Protein AF-A0AAN8FPG6-F1 (afdb_monomer_lite)

Sequence (73 aa):
MKWWLQSFLLGIRDIIVGYRDDDGIVKKVGFVHTDELPKTGEWSGNVCMNLLSNVLTAVSDGFFITFVHFLSY

Secondary structure (DSSP, 8-state):
-HHHHHHHHTT--EEEEEEE-TTS-EEEEEEEETTTHHHHSSS-HHHHHHHHHHHHHHHHHHHHHHHHHHHT-

InterPro domains:
  IPR013961 RAI1-like [PF08652] (1-60)
  IPR039039 RAI1-like family [PTHR12395] (1-61)

pLDDT: mean 88.1, std 9.23, range [54.91, 96.81]

Radius of gyration: 19.28 Å; chains: 1; bounding box: 39×20×56 Å

Organism: Trichostrongylus colubriformis (NCBI:txid6319)

Structure (mmCIF, N/CA/C/O backbone):
data_AF-A0AAN8FPG6-F1
#
_entry.id   AF-A0AAN8FPG6-F1
#
loop_
_atom_site.group_PDB
_atom_site.id
_atom_site.type_symbol
_atom_site.label_atom_id
_atom_site.label_alt_id
_atom_site.label_comp_id
_atom_site.label_asym_id
_atom_site.label_entity_id
_atom_site.label_seq_id
_atom_site.pdbx_PDB_ins_code
_atom_site.Cartn_x
_atom_site.Cartn_y
_atom_site.Cartn_z
_atom_site.occupancy
_atom_site.B_iso_or_equiv
_atom_site.auth_seq_id
_atom_site.auth_comp_id
_atom_site.auth_asym_id
_atom_site.auth_atom_id
_atom_site.pdbx_PDB_model_num
ATOM 1 N N . MET A 1 1 ? -1.359 -7.289 -0.801 1.00 83.31 1 MET A N 1
ATOM 2 C CA . MET A 1 1 ? -0.587 -6.769 -1.954 1.00 83.31 1 MET A CA 1
ATOM 3 C C . MET A 1 1 ? -1.433 -5.998 -2.975 1.00 83.31 1 MET A C 1
ATOM 5 O O . MET A 1 1 ? -1.056 -4.880 -3.277 1.00 83.31 1 MET A O 1
ATOM 9 N N . LYS A 1 2 ? -2.548 -6.525 -3.522 1.00 88.62 2 LYS A N 1
ATOM 10 C CA . LYS A 1 2 ? -3.276 -5.874 -4.645 1.00 88.62 2 LYS A CA 1
ATOM 11 C C . LYS A 1 2 ? -3.626 -4.395 -4.409 1.00 88.62 2 LYS A C 1
ATOM 13 O O . LYS A 1 2 ? -3.296 -3.556 -5.236 1.00 88.62 2 LYS A O 1
ATOM 18 N N . TRP A 1 3 ? -4.229 -4.082 -3.259 1.00 90.50 3 TRP A N 1
ATOM 19 C CA . TRP A 1 3 ? -4.585 -2.705 -2.894 1.00 90.50 3 TRP A CA 1
ATOM 20 C C . TRP A 1 3 ? -3.366 -1.798 -2.755 1.00 90.50 3 TRP A C 1
ATOM 22 O O . TRP A 1 3 ? -3.411 -0.650 -3.171 1.00 90.50 3 TRP A O 1
ATOM 32 N N . TRP A 1 4 ? -2.259 -2.332 -2.231 1.00 92.81 4 TRP A N 1
ATOM 33 C CA . TRP A 1 4 ? -1.011 -1.586 -2.151 1.00 92.81 4 TRP A CA 1
ATOM 34 C C . TRP A 1 4 ? -0.514 -1.188 -3.534 1.00 92.81 4 TRP A C 1
ATOM 36 O O . TRP A 1 4 ? -0.255 -0.016 -3.753 1.00 92.81 4 TRP A O 1
ATOM 46 N N . LEU A 1 5 ? -0.412 -2.142 -4.464 1.00 91.44 5 LEU A N 1
ATOM 47 C CA . LEU A 1 5 ? 0.131 -1.867 -5.793 1.00 91.44 5 LEU A CA 1
ATOM 48 C C . LEU A 1 5 ? -0.717 -0.821 -6.529 1.00 91.44 5 LEU A C 1
ATOM 50 O O . LEU A 1 5 ? -0.174 0.127 -7.083 1.00 91.44 5 LEU A O 1
ATOM 54 N N . GLN A 1 6 ? -2.044 -0.961 -6.481 1.00 91.88 6 GLN A N 1
ATOM 55 C CA . GLN A 1 6 ? -2.964 0.004 -7.084 1.00 91.88 6 GLN A CA 1
ATOM 56 C C . GLN A 1 6 ? -2.796 1.408 -6.485 1.00 91.88 6 GLN A C 1
ATOM 58 O O . GLN A 1 6 ? -2.665 2.379 -7.228 1.00 91.88 6 GLN A O 1
ATOM 63 N N . SER A 1 7 ? -2.796 1.519 -5.156 1.00 93.44 7 SER A N 1
ATOM 64 C CA . SER A 1 7 ? -2.692 2.810 -4.471 1.00 93.44 7 SER A CA 1
ATOM 65 C C . SER A 1 7 ? -1.315 3.442 -4.642 1.00 93.44 7 SER A C 1
ATOM 67 O O . SER A 1 7 ? -1.219 4.635 -4.914 1.00 93.44 7 SER A O 1
ATOM 69 N N . PHE A 1 8 ? -0.253 2.642 -4.555 1.00 91.69 8 PHE A N 1
ATOM 70 C CA . PHE A 1 8 ? 1.129 3.093 -4.683 1.00 91.69 8 PHE A CA 1
ATOM 71 C C . PHE A 1 8 ? 1.405 3.687 -6.067 1.00 91.69 8 PHE A C 1
ATOM 73 O O . PHE A 1 8 ? 1.961 4.778 -6.159 1.00 91.69 8 PHE A O 1
ATOM 80 N N . LEU A 1 9 ? 0.957 3.020 -7.137 1.00 90.38 9 LEU A N 1
ATOM 81 C CA . LEU A 1 9 ? 1.158 3.500 -8.510 1.00 90.38 9 LEU A CA 1
ATOM 82 C C . LEU A 1 9 ? 0.429 4.818 -8.803 1.00 90.38 9 LEU A C 1
ATOM 84 O O . LEU A 1 9 ? 0.884 5.593 -9.638 1.00 90.38 9 LEU A O 1
ATOM 88 N N . LEU A 1 10 ? -0.681 5.079 -8.112 1.00 92.94 10 LEU A N 1
ATOM 89 C CA . LEU A 1 10 ? -1.461 6.310 -8.250 1.00 92.94 10 LEU A CA 1
ATOM 90 C C . LEU A 1 10 ? -1.097 7.378 -7.202 1.00 92.94 10 LEU A C 1
ATOM 92 O O . LEU A 1 10 ? -1.702 8.447 -7.190 1.00 92.94 10 LEU A O 1
ATOM 96 N N . GLY A 1 11 ? -0.139 7.105 -6.308 1.00 92.00 11 GLY A N 1
ATOM 97 C CA . GLY A 1 11 ? 0.246 8.020 -5.228 1.00 92.00 11 GLY A CA 1
ATOM 98 C C . GLY A 1 11 ? -0.823 8.209 -4.144 1.00 92.00 11 GLY A C 1
ATOM 99 O O . GLY A 1 11 ? -0.800 9.201 -3.411 1.00 92.00 11 GLY A O 1
ATOM 100 N N . ILE A 1 12 ? -1.771 7.278 -4.028 1.00 94.69 12 ILE A N 1
ATOM 101 C CA . ILE A 1 12 ? -2.805 7.293 -2.993 1.00 94.69 12 ILE A CA 1
ATOM 102 C C . ILE A 1 12 ? -2.160 6.919 -1.658 1.00 94.69 12 ILE A C 1
ATOM 104 O O . ILE A 1 12 ? -1.496 5.891 -1.541 1.00 94.69 12 ILE A O 1
ATOM 108 N N . ARG A 1 13 ? -2.370 7.753 -0.635 1.00 94.19 13 ARG A N 1
ATOM 109 C CA . ARG A 1 13 ? -1.809 7.535 0.707 1.00 94.19 13 ARG A CA 1
ATOM 110 C C . ARG A 1 13 ? -2.725 6.711 1.598 1.00 94.19 13 ARG A C 1
ATOM 112 O O . ARG A 1 13 ? -2.240 5.820 2.287 1.00 94.19 13 ARG A O 1
ATOM 119 N N . ASP A 1 14 ? -4.029 6.944 1.517 1.00 94.50 14 ASP A N 1
ATOM 120 C CA . ASP A 1 14 ? -5.003 6.426 2.475 1.00 94.50 14 ASP A CA 1
ATOM 121 C C . ASP A 1 14 ? -5.988 5.469 1.803 1.00 94.50 14 ASP A C 1
ATOM 123 O O . ASP A 1 14 ? -6.579 5.790 0.770 1.00 94.50 14 ASP A O 1
ATOM 127 N N . ILE A 1 15 ? -6.175 4.291 2.398 1.00 94.12 15 ILE A N 1
ATOM 128 C CA . ILE A 1 15 ? -7.128 3.278 1.943 1.00 94.12 15 ILE A CA 1
ATOM 129 C C . ILE A 1 15 ? -8.194 3.087 3.020 1.00 94.12 15 ILE A C 1
ATOM 131 O O . ILE A 1 15 ? -7.889 2.758 4.166 1.00 94.12 15 ILE A O 1
ATOM 135 N N . ILE A 1 16 ? -9.456 3.266 2.632 1.00 94.75 16 ILE A N 1
ATOM 136 C CA . ILE A 1 16 ? -10.618 3.063 3.501 1.00 94.75 16 ILE A CA 1
ATOM 137 C C . ILE A 1 16 ? -11.200 1.677 3.220 1.00 94.75 16 ILE A C 1
ATOM 139 O O . ILE A 1 16 ? -11.482 1.339 2.070 1.00 94.75 16 ILE A O 1
ATOM 143 N N . VAL A 1 17 ? -11.387 0.871 4.267 1.00 94.62 17 VAL A N 1
ATOM 144 C CA . VAL A 1 17 ? -11.837 -0.524 4.161 1.00 94.62 17 VAL A CA 1
ATOM 145 C C . VAL A 1 17 ? -13.128 -0.723 4.947 1.00 94.62 17 VAL A C 1
ATOM 147 O O . VAL A 1 17 ? -13.151 -0.546 6.160 1.00 94.62 17 VAL A O 1
ATOM 150 N N . GLY A 1 18 ? -14.201 -1.131 4.270 1.00 95.31 18 GLY A N 1
ATOM 151 C CA . GLY A 1 18 ? -15.442 -1.568 4.913 1.00 95.31 18 GLY A CA 1
ATOM 152 C C . GLY A 1 18 ? -15.438 -3.078 5.145 1.00 95.31 18 GLY A C 1
ATOM 153 O O . GLY A 1 18 ? -15.493 -3.849 4.190 1.00 95.31 18 GLY A O 1
ATOM 154 N N . TYR A 1 19 ? -15.396 -3.508 6.403 1.00 94.56 19 TYR A N 1
ATOM 155 C CA . TYR A 1 19 ? -15.565 -4.909 6.784 1.00 94.56 19 TYR A CA 1
ATOM 156 C C . TYR A 1 19 ? -17.056 -5.220 6.843 1.00 94.56 19 TYR A C 1
ATOM 158 O O . TYR A 1 19 ? -17.781 -4.668 7.676 1.00 94.56 19 TYR A O 1
ATOM 166 N N . ARG A 1 20 ? -17.502 -6.084 5.936 1.00 96.81 20 ARG A N 1
ATOM 167 C CA . ARG A 1 20 ? -18.895 -6.513 5.808 1.00 96.81 20 ARG A CA 1
ATOM 168 C C . ARG A 1 20 ? -19.075 -7.955 6.259 1.00 96.81 20 ARG A C 1
ATOM 170 O O . ARG A 1 20 ? -18.128 -8.735 6.175 1.00 96.81 20 ARG A O 1
ATOM 177 N N . ASP A 1 21 ? -20.272 -8.267 6.735 1.00 94.81 21 ASP A N 1
ATOM 178 C CA . ASP A 1 21 ? -20.698 -9.644 6.979 1.00 94.81 21 ASP A CA 1
ATOM 179 C C . ASP A 1 21 ? -21.094 -10.352 5.668 1.00 94.81 21 ASP A C 1
ATOM 181 O O . ASP A 1 21 ? -21.048 -9.768 4.573 1.00 94.81 21 ASP A O 1
ATOM 185 N N . ASP A 1 22 ? -21.457 -11.630 5.790 1.00 96.06 22 ASP A N 1
AT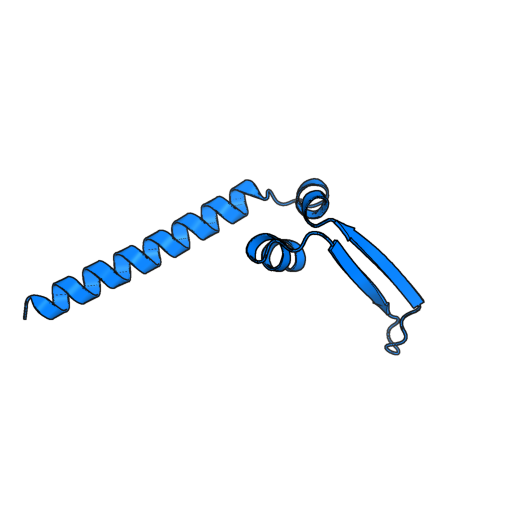OM 186 C CA . ASP A 1 22 ? -21.890 -12.465 4.666 1.00 96.06 22 ASP A CA 1
ATOM 187 C C . ASP A 1 22 ? -23.213 -11.973 4.052 1.00 96.06 22 ASP A C 1
ATOM 189 O O . ASP A 1 22 ? -23.420 -12.126 2.848 1.00 96.06 22 ASP A O 1
ATOM 193 N N . ASP A 1 23 ? -24.040 -11.271 4.837 1.00 95.94 23 ASP A N 1
ATOM 194 C CA . ASP A 1 23 ? -25.264 -10.594 4.385 1.00 95.94 23 ASP A CA 1
ATOM 195 C C . ASP A 1 23 ? -24.977 -9.281 3.625 1.00 95.94 23 ASP A C 1
ATOM 197 O O . ASP A 1 23 ? -25.883 -8.633 3.097 1.00 95.94 23 ASP A O 1
ATOM 201 N N . GLY A 1 24 ? -23.707 -8.871 3.537 1.00 93.38 24 GLY A N 1
ATOM 202 C CA . GLY A 1 24 ? -23.271 -7.680 2.811 1.00 93.38 24 GLY A CA 1
ATOM 203 C C . GLY A 1 24 ? -23.378 -6.372 3.599 1.00 93.38 24 GLY A C 1
ATOM 204 O O . GLY A 1 24 ? -23.117 -5.305 3.039 1.00 93.38 24 GLY A O 1
ATOM 205 N N . ILE A 1 25 ? -23.699 -6.425 4.890 1.00 95.88 25 ILE A N 1
ATOM 206 C CA . ILE A 1 25 ? -23.820 -5.261 5.767 1.00 95.88 25 ILE A CA 1
ATOM 207 C C . ILE A 1 25 ? -22.454 -4.902 6.354 1.00 95.88 25 ILE A C 1
ATOM 209 O O . ILE A 1 25 ? -21.806 -5.703 7.030 1.00 95.88 25 ILE A O 1
ATOM 213 N N . VAL A 1 26 ? -22.019 -3.657 6.146 1.00 95.88 26 VAL A N 1
ATOM 214 C CA . VAL A 1 26 ? -20.769 -3.139 6.721 1.00 95.88 26 VAL A CA 1
ATOM 215 C C . VAL A 1 26 ? -20.911 -3.007 8.237 1.00 95.88 26 VAL A C 1
ATOM 217 O O . VAL A 1 26 ? -21.744 -2.250 8.730 1.00 95.88 26 VAL A O 1
ATOM 220 N N . LYS A 1 27 ? -20.071 -3.724 8.987 1.00 95.56 27 LYS A N 1
ATOM 221 C CA . LYS A 1 27 ? -20.026 -3.683 10.459 1.00 95.56 27 LYS A CA 1
ATOM 222 C C . LYS A 1 27 ? -18.936 -2.771 10.996 1.00 95.56 27 LYS A C 1
ATOM 224 O O . LYS A 1 27 ? -19.029 -2.306 12.128 1.00 95.56 27 LYS A O 1
ATOM 229 N N . LYS A 1 28 ? -17.881 -2.542 10.214 1.00 95.50 28 LYS A N 1
ATOM 230 C CA . LYS A 1 28 ? -16.729 -1.743 10.636 1.00 95.50 28 LYS A CA 1
ATOM 231 C C . LYS A 1 28 ? -16.088 -1.055 9.444 1.00 95.50 28 LYS A C 1
ATOM 233 O O . LYS A 1 28 ? -15.981 -1.642 8.373 1.00 95.50 28 LYS A O 1
ATOM 238 N N . VAL A 1 29 ? -15.592 0.156 9.667 1.00 95.75 29 VAL A N 1
ATOM 239 C CA . VAL A 1 29 ? -14.710 0.857 8.735 1.00 95.75 29 VAL A CA 1
ATOM 240 C C . VAL A 1 29 ? -13.311 0.910 9.341 1.00 95.75 29 VAL A C 1
ATOM 242 O O . VAL A 1 29 ? -13.152 1.187 10.530 1.00 95.75 29 VAL A O 1
ATOM 245 N N . GLY A 1 30 ? -12.304 0.581 8.543 1.00 92.88 30 GLY A N 1
ATOM 246 C CA . GLY A 1 30 ? -10.892 0.699 8.876 1.00 92.88 30 GLY A CA 1
ATOM 247 C C . GLY A 1 30 ? -10.191 1.675 7.943 1.00 92.88 30 GLY A C 1
ATOM 248 O O . GLY A 1 30 ? -10.639 1.913 6.822 1.00 92.88 30 GLY A O 1
ATOM 249 N N . PHE A 1 31 ? -9.073 2.204 8.421 1.00 93.94 31 PHE A N 1
ATOM 250 C CA . PHE A 1 31 ? -8.169 3.057 7.664 1.00 93.94 31 PHE A CA 1
ATOM 251 C C . PHE A 1 31 ? -6.800 2.392 7.648 1.00 93.94 31 PHE A C 1
ATOM 253 O O . PHE A 1 31 ? -6.346 1.897 8.680 1.00 93.94 31 PHE A O 1
ATOM 260 N N . VAL A 1 32 ? -6.181 2.341 6.474 1.00 92.62 32 VAL A N 1
ATOM 261 C CA . VAL A 1 32 ? -4.861 1.743 6.278 1.00 92.62 32 VAL A CA 1
ATOM 262 C C . VAL A 1 32 ? -4.027 2.675 5.415 1.00 92.62 32 VAL A C 1
ATOM 264 O O . VAL A 1 32 ? -4.474 3.081 4.338 1.00 92.62 32 VAL A O 1
ATOM 267 N N . HIS A 1 33 ? -2.814 2.988 5.861 1.00 93.25 33 HIS A N 1
ATOM 268 C CA . HIS A 1 33 ? -1.879 3.755 5.052 1.00 93.25 33 HIS A CA 1
ATOM 269 C C . HIS A 1 33 ? -1.149 2.855 4.053 1.00 93.25 33 HIS A C 1
ATOM 271 O O . HIS A 1 33 ? -0.757 1.719 4.336 1.00 93.25 33 HIS A O 1
ATOM 277 N N . THR A 1 34 ? -0.967 3.368 2.840 1.00 92.00 34 THR A N 1
ATOM 278 C CA . THR A 1 34 ? -0.369 2.613 1.736 1.00 92.00 34 THR A CA 1
ATOM 279 C C . THR A 1 34 ? 1.095 2.267 2.019 1.00 92.00 34 THR A C 1
ATOM 281 O O . THR A 1 34 ? 1.556 1.203 1.623 1.00 92.00 34 THR A O 1
ATOM 284 N N . ASP A 1 35 ? 1.840 3.091 2.750 1.00 90.25 35 ASP A N 1
ATOM 285 C CA . ASP A 1 35 ? 3.242 2.821 3.096 1.00 90.25 35 ASP A CA 1
ATOM 286 C C . ASP A 1 35 ? 3.417 1.757 4.203 1.00 90.25 35 ASP A C 1
ATOM 288 O O . ASP A 1 35 ? 4.511 1.212 4.372 1.00 90.25 35 ASP A O 1
ATOM 292 N N . GLU A 1 36 ? 2.356 1.435 4.944 1.00 90.06 36 GLU A N 1
ATOM 293 C CA . GLU A 1 36 ? 2.354 0.409 5.996 1.00 90.06 36 GLU A CA 1
ATOM 294 C C . GLU A 1 36 ? 2.091 -1.001 5.448 1.00 90.06 36 GLU A C 1
ATOM 296 O O . GLU A 1 36 ? 2.540 -2.002 6.015 1.00 90.06 36 GLU A O 1
ATOM 301 N N . LEU A 1 37 ? 1.405 -1.103 4.307 1.00 89.19 37 LEU A N 1
ATOM 302 C CA . LEU A 1 37 ? 1.032 -2.383 3.694 1.00 89.19 37 LEU A CA 1
ATOM 303 C C . LEU A 1 37 ? 2.217 -3.292 3.310 1.00 89.19 37 LEU A C 1
ATOM 305 O O . LEU A 1 37 ? 2.097 -4.503 3.496 1.00 89.19 37 LEU A O 1
ATOM 309 N N . PRO A 1 38 ? 3.353 -2.785 2.789 1.00 87.75 38 PRO A N 1
ATOM 310 C CA . PRO A 1 38 ? 4.532 -3.614 2.533 1.00 87.75 38 PRO A CA 1
ATOM 311 C C . PRO A 1 38 ? 5.225 -4.066 3.814 1.00 87.75 38 PRO A C 1
ATOM 313 O O . PRO A 1 38 ? 5.847 -5.118 3.827 1.00 87.75 38 PRO A O 1
ATOM 316 N N . LYS A 1 39 ? 5.142 -3.268 4.887 1.00 86.69 39 LYS A N 1
ATOM 317 C CA . LYS A 1 39 ? 5.810 -3.551 6.169 1.00 86.69 39 LYS A CA 1
ATOM 318 C C . LYS A 1 39 ? 5.108 -4.674 6.936 1.00 86.69 39 LYS A C 1
ATOM 320 O O . LYS A 1 39 ? 5.733 -5.360 7.734 1.00 86.69 39 LYS A O 1
ATOM 325 N N . THR A 1 40 ? 3.808 -4.833 6.702 1.00 84.25 40 THR A N 1
ATOM 326 C CA . THR A 1 40 ? 2.935 -5.805 7.379 1.00 84.25 40 THR A CA 1
ATOM 327 C C . THR A 1 40 ? 2.704 -7.086 6.575 1.0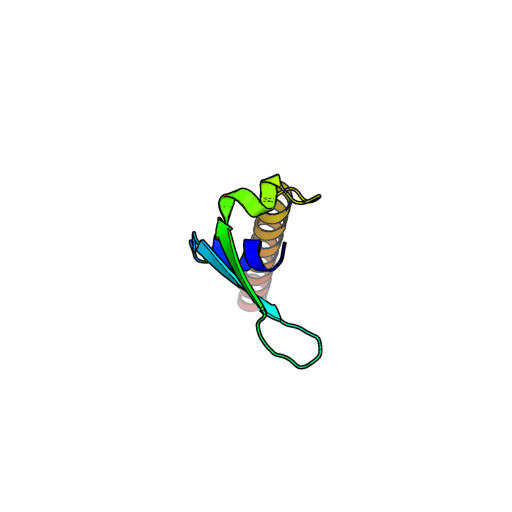0 84.25 40 THR A C 1
ATOM 329 O O . THR A 1 40 ? 2.164 -8.050 7.109 1.00 84.25 40 THR A O 1
ATOM 332 N N . GLY A 1 41 ? 3.081 -7.114 5.295 1.00 81.19 41 GLY A N 1
ATOM 333 C CA . GLY A 1 41 ? 2.907 -8.274 4.425 1.00 81.19 41 GLY A CA 1
ATOM 334 C C . GLY A 1 41 ? 4.129 -9.192 4.371 1.00 81.19 41 GLY A C 1
ATOM 335 O O . GLY A 1 41 ? 5.256 -8.761 4.569 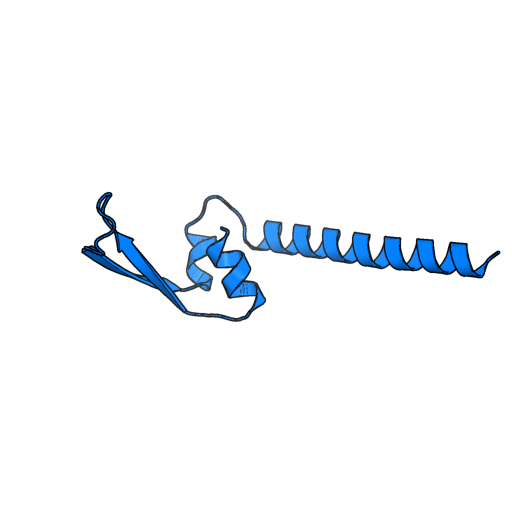1.00 81.19 41 GLY A O 1
ATOM 336 N N . GLU A 1 42 ? 3.917 -10.452 3.984 1.00 86.06 42 GLU A N 1
ATOM 337 C CA . GLU A 1 42 ? 4.992 -11.429 3.708 1.00 86.06 42 GLU A CA 1
ATOM 338 C C . GLU A 1 42 ? 5.766 -11.152 2.399 1.00 86.06 42 GLU A C 1
ATOM 340 O O . GLU A 1 42 ? 6.605 -11.941 1.972 1.00 86.06 42 GLU A O 1
ATOM 345 N N . TRP A 1 43 ? 5.469 -10.046 1.715 1.00 86.69 43 TRP A N 1
ATOM 346 C CA . TRP A 1 43 ? 6.012 -9.699 0.404 1.00 86.69 43 TRP A CA 1
ATOM 347 C C . TRP A 1 43 ? 6.799 -8.389 0.479 1.00 86.69 43 TRP A C 1
ATOM 349 O O . TRP A 1 43 ? 6.426 -7.460 1.188 1.00 86.69 43 TRP A O 1
ATOM 359 N N . SER A 1 44 ? 7.875 -8.287 -0.303 1.00 87.25 44 SER A N 1
ATOM 360 C CA . SER A 1 44 ? 8.700 -7.078 -0.367 1.00 87.25 44 SER A C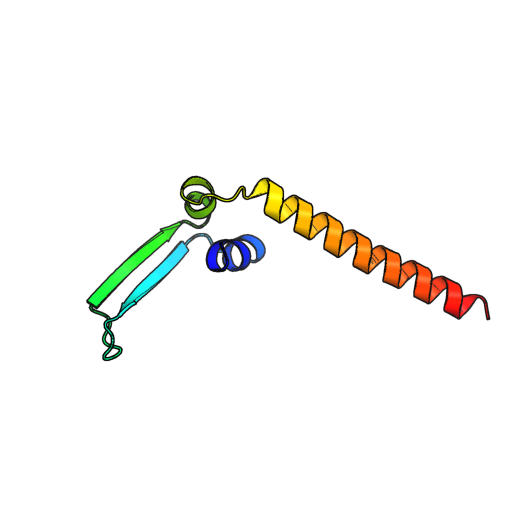A 1
ATOM 361 C C . SER A 1 44 ? 8.216 -6.131 -1.466 1.00 87.25 44 SER A C 1
ATOM 363 O O . SER A 1 44 ? 8.143 -6.507 -2.641 1.00 87.25 44 SER A O 1
ATOM 365 N N . GLY A 1 45 ? 7.930 -4.877 -1.098 1.00 87.19 45 GLY A N 1
ATOM 366 C CA . GLY A 1 45 ? 7.568 -3.824 -2.052 1.00 87.19 45 GLY A CA 1
ATOM 367 C C . GLY A 1 45 ? 8.651 -3.586 -3.108 1.00 87.19 45 GLY A C 1
ATOM 368 O O . GLY A 1 45 ? 8.334 -3.459 -4.289 1.00 87.19 45 GLY A O 1
ATOM 369 N N . ASN A 1 46 ? 9.929 -3.636 -2.720 1.00 90.38 46 ASN A N 1
ATOM 370 C CA . ASN A 1 46 ? 11.055 -3.517 -3.650 1.00 90.38 46 ASN A CA 1
ATOM 371 C C . ASN A 1 46 ? 11.069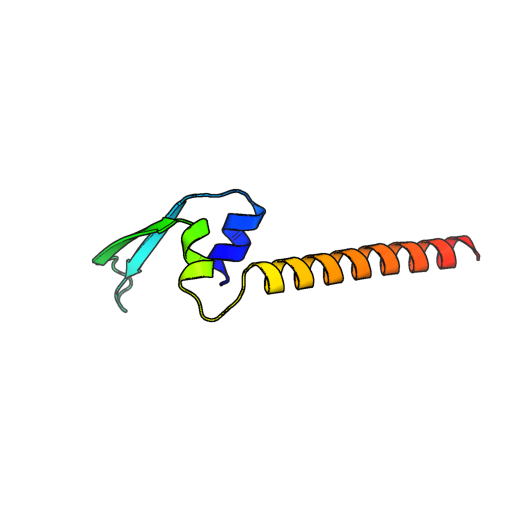 -4.637 -4.693 1.00 90.38 46 ASN A C 1
ATOM 373 O O . ASN A 1 46 ? 11.281 -4.365 -5.870 1.00 90.38 46 ASN A O 1
ATOM 377 N N . VAL A 1 47 ? 10.806 -5.884 -4.288 1.00 90.88 47 VAL A N 1
ATOM 378 C CA . VAL A 1 47 ? 10.760 -7.020 -5.226 1.00 90.88 47 VAL A CA 1
ATOM 379 C C . VAL A 1 47 ? 9.637 -6.829 -6.247 1.00 90.88 47 VAL A C 1
ATOM 381 O O . VAL A 1 47 ? 9.852 -7.042 -7.438 1.00 90.88 47 VAL A O 1
ATOM 384 N N . CYS A 1 48 ? 8.467 -6.357 -5.805 1.00 89.56 48 CYS A N 1
ATOM 385 C CA . CYS A 1 48 ? 7.337 -6.084 -6.695 1.00 89.56 48 CYS A CA 1
ATOM 386 C C . CYS A 1 48 ? 7.645 -4.965 -7.697 1.00 89.56 48 CYS A C 1
ATOM 388 O O . CYS A 1 48 ? 7.350 -5.106 -8.882 1.00 89.56 48 CYS A O 1
ATOM 390 N N . MET A 1 49 ? 8.265 -3.875 -7.237 1.00 91.81 49 MET A N 1
ATOM 391 C CA . MET A 1 49 ? 8.632 -2.755 -8.107 1.00 91.81 49 MET A CA 1
ATOM 392 C C . MET A 1 49 ? 9.734 -3.125 -9.098 1.00 91.81 49 MET A C 1
ATOM 394 O O . MET A 1 49 ? 9.662 -2.729 -10.260 1.00 91.81 49 MET A O 1
ATOM 398 N N . ASN A 1 50 ? 10.708 -3.932 -8.677 1.00 93.50 50 ASN A N 1
ATOM 399 C CA . ASN A 1 50 ? 11.747 -4.440 -9.570 1.00 93.50 50 ASN A CA 1
ATOM 400 C C . ASN A 1 50 ? 11.152 -5.349 -10.651 1.00 93.50 50 ASN A C 1
ATOM 402 O O . ASN A 1 50 ? 11.479 -5.199 -11.825 1.00 93.50 50 ASN A O 1
ATOM 406 N N . LEU A 1 51 ? 10.234 -6.251 -10.279 1.00 92.00 51 LEU A N 1
ATOM 407 C CA . LEU A 1 51 ? 9.532 -7.096 -11.246 1.00 92.00 51 LEU A CA 1
ATOM 408 C C . LEU A 1 51 ? 8.733 -6.252 -12.247 1.00 92.00 51 LEU A C 1
ATOM 410 O O . LEU A 1 51 ? 8.831 -6.482 -13.450 1.00 92.00 51 LEU A O 1
ATOM 414 N N . LEU A 1 52 ? 7.979 -5.260 -11.765 1.00 92.81 52 LEU A N 1
ATOM 415 C CA . LEU A 1 52 ? 7.206 -4.357 -12.618 1.00 92.81 52 LEU A CA 1
ATOM 416 C C . LEU A 1 52 ? 8.105 -3.601 -13.606 1.00 92.81 52 LEU A C 1
ATOM 418 O O . LEU A 1 52 ? 7.792 -3.545 -14.793 1.00 92.81 52 LEU A O 1
ATOM 422 N N . SER A 1 53 ? 9.232 -3.067 -13.131 1.00 93.62 53 SER A N 1
ATOM 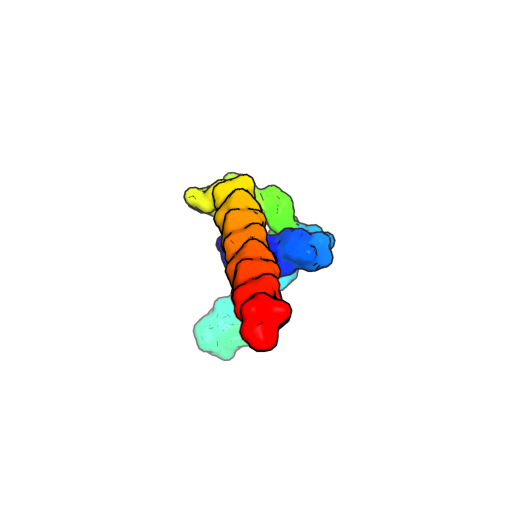423 C CA . SER A 1 53 ? 10.219 -2.376 -13.967 1.00 93.62 53 SER A CA 1
ATOM 424 C C . SER A 1 53 ? 10.779 -3.285 -15.065 1.00 93.62 53 SER A C 1
ATOM 426 O O . SER A 1 53 ? 10.831 -2.894 -16.232 1.00 93.62 53 SER A O 1
ATOM 428 N N . ASN A 1 54 ? 11.115 -4.531 -14.721 1.00 94.69 54 ASN A N 1
ATOM 429 C CA . ASN A 1 54 ? 11.631 -5.505 -15.682 1.00 94.69 54 ASN A CA 1
ATOM 430 C C . ASN A 1 54 ? 10.590 -5.855 -16.753 1.00 94.69 54 ASN A C 1
ATOM 432 O O . ASN A 1 54 ? 10.927 -5.936 -17.932 1.00 94.69 54 ASN A O 1
ATOM 436 N N . VAL A 1 55 ? 9.323 -6.031 -16.363 1.00 92.69 55 VAL A N 1
ATOM 437 C CA . VAL A 1 55 ? 8.233 -6.319 -17.308 1.00 92.69 55 VAL A CA 1
ATOM 438 C C . VAL A 1 55 ? 7.990 -5.135 -18.241 1.00 92.69 55 VAL A C 1
ATOM 440 O O . VAL A 1 55 ? 7.900 -5.327 -19.451 1.00 92.69 55 VAL A O 1
ATOM 443 N N . LEU A 1 56 ? 7.918 -3.912 -17.708 1.00 91.38 56 LEU A N 1
ATOM 444 C CA . LEU A 1 56 ? 7.711 -2.709 -18.520 1.00 91.38 56 LEU A CA 1
ATOM 445 C C . LEU A 1 56 ? 8.866 -2.480 -19.501 1.00 91.38 56 LEU A C 1
ATOM 447 O O . LEU A 1 56 ? 8.620 -2.175 -20.667 1.00 91.38 56 LEU A O 1
ATOM 451 N N . THR A 1 57 ? 10.104 -2.697 -19.052 1.00 94.38 57 THR A N 1
ATOM 452 C CA . THR A 1 57 ? 11.296 -2.635 -19.910 1.00 94.38 57 THR A CA 1
ATOM 453 C C . THR A 1 57 ? 11.217 -3.671 -21.029 1.00 94.38 57 THR A C 1
ATOM 455 O O . THR A 1 57 ? 11.311 -3.315 -22.198 1.00 94.38 57 THR A O 1
ATOM 458 N N . ALA A 1 58 ? 10.930 -4.936 -20.705 1.00 92.62 58 ALA A N 1
ATOM 459 C CA . ALA A 1 58 ? 10.833 -6.000 -21.704 1.00 92.62 58 ALA A CA 1
ATOM 460 C C . ALA A 1 58 ? 9.732 -5.745 -22.751 1.00 92.62 58 ALA A C 1
ATOM 462 O O . ALA A 1 58 ? 9.920 -6.033 -23.934 1.00 92.62 58 ALA A O 1
ATOM 463 N N . VAL A 1 59 ? 8.589 -5.187 -22.336 1.00 91.81 59 VAL A N 1
ATOM 464 C CA . VAL A 1 59 ? 7.498 -4.817 -23.253 1.00 91.81 59 VAL A CA 1
ATOM 465 C C . VAL A 1 59 ? 7.911 -3.660 -24.164 1.00 91.81 59 VAL A C 1
ATOM 467 O O . VAL A 1 59 ? 7.645 -3.708 -25.365 1.00 91.81 59 VAL A O 1
ATOM 470 N N . SER A 1 60 ? 8.582 -2.644 -23.617 1.00 89.44 60 SER A N 1
ATOM 471 C CA . SER A 1 60 ? 9.099 -1.508 -24.390 1.00 89.44 60 SER A CA 1
ATOM 472 C C . SER A 1 60 ? 10.134 -1.951 -25.429 1.00 89.44 60 SER A C 1
ATOM 474 O O . SER A 1 60 ? 10.045 -1.574 -26.599 1.00 89.44 60 SER A O 1
ATOM 476 N N . ASP A 1 61 ? 11.078 -2.799 -25.027 1.00 87.25 61 ASP A N 1
ATOM 477 C CA . ASP A 1 61 ? 12.138 -3.297 -25.905 1.00 87.25 61 ASP A CA 1
ATOM 478 C C . ASP A 1 61 ? 11.577 -4.210 -27.002 1.00 87.25 61 ASP A C 1
ATOM 480 O O . ASP A 1 61 ? 11.928 -4.076 -28.175 1.00 87.25 61 ASP A O 1
ATOM 484 N N . GLY A 1 62 ? 10.644 -5.102 -26.652 1.00 80.94 62 GLY A N 1
ATOM 485 C CA . GLY A 1 62 ? 9.962 -5.962 -27.621 1.00 80.94 62 GLY A CA 1
ATOM 486 C C . GLY A 1 62 ? 9.156 -5.170 -28.655 1.00 80.94 62 GLY A C 1
ATOM 487 O O . GLY A 1 62 ? 9.149 -5.519 -29.840 1.00 80.94 62 GLY A O 1
ATOM 488 N N . PHE A 1 63 ? 8.525 -4.068 -28.238 1.00 73.75 63 PHE A N 1
ATOM 489 C CA . PHE A 1 63 ? 7.839 -3.153 -29.149 1.00 73.75 63 PHE A CA 1
ATOM 490 C C . PHE A 1 63 ? 8.823 -2.475 -30.113 1.00 73.75 63 PHE A C 1
ATOM 492 O O . PHE A 1 63 ? 8.577 -2.445 -31.320 1.00 73.75 63 PHE A O 1
ATOM 499 N N . PHE A 1 64 ? 9.967 -2.004 -29.610 1.00 68.62 64 PHE A N 1
ATOM 500 C CA . PHE A 1 64 ? 10.996 -1.367 -30.432 1.00 68.62 64 PHE A CA 1
ATOM 501 C C . PHE A 1 64 ? 11.601 -2.332 -31.465 1.00 68.62 64 PHE A C 1
ATOM 503 O O . PHE A 1 64 ? 11.698 -1.989 -32.643 1.00 68.62 64 PHE A O 1
ATOM 510 N N . ILE A 1 65 ? 11.933 -3.564 -31.065 1.00 70.69 65 ILE A N 1
ATOM 511 C CA . ILE A 1 65 ? 12.494 -4.584 -31.968 1.00 70.69 65 ILE A CA 1
ATOM 512 C C . ILE A 1 65 ? 11.495 -4.956 -33.072 1.00 70.69 65 ILE A C 1
ATOM 514 O O . ILE A 1 65 ? 11.868 -5.036 -34.244 1.00 70.69 65 ILE A O 1
ATOM 518 N N . THR A 1 66 ? 10.219 -5.138 -32.720 1.00 68.62 66 THR A N 1
ATOM 519 C CA . THR A 1 66 ? 9.167 -5.470 -33.695 1.00 68.62 66 THR A CA 1
ATOM 520 C C . THR A 1 66 ? 8.972 -4.338 -34.709 1.00 68.62 66 THR A C 1
ATOM 522 O O . THR A 1 66 ? 8.839 -4.595 -35.905 1.00 68.62 66 THR A O 1
ATOM 525 N N . PHE A 1 67 ? 9.012 -3.082 -34.255 1.00 68.12 67 PHE A N 1
ATOM 526 C CA . PHE A 1 67 ? 8.865 -1.912 -35.121 1.00 68.12 67 PHE A CA 1
ATOM 527 C C . PHE A 1 67 ? 10.063 -1.733 -36.072 1.00 68.12 67 PHE A C 1
ATOM 529 O O . PHE A 1 67 ? 9.871 -1.486 -37.262 1.00 68.12 67 PHE A O 1
ATOM 536 N N . VAL A 1 68 ? 11.298 -1.929 -35.589 1.00 69.44 68 VAL A N 1
ATOM 537 C CA . VAL A 1 68 ? 12.517 -1.870 -36.424 1.00 69.44 68 VAL A CA 1
ATOM 538 C C . VAL A 1 68 ? 12.540 -2.988 -37.469 1.00 69.44 68 VAL A C 1
ATOM 540 O O . VAL A 1 68 ? 12.892 -2.740 -38.624 1.00 69.44 68 VAL A O 1
ATOM 543 N N . HIS A 1 69 ? 12.128 -4.205 -37.102 1.00 69.94 69 HIS A N 1
ATOM 544 C CA . HIS A 1 69 ? 12.033 -5.311 -38.054 1.00 69.94 69 HIS A CA 1
ATOM 545 C C . HIS A 1 69 ? 10.984 -5.036 -39.145 1.00 69.94 69 HIS A C 1
ATOM 547 O O . HIS A 1 69 ? 11.219 -5.372 -40.299 1.00 69.94 69 HIS A O 1
ATOM 553 N N . PHE A 1 70 ? 9.867 -4.373 -38.824 1.00 67.50 70 PHE A N 1
ATOM 554 C CA . PHE A 1 70 ? 8.834 -4.014 -39.807 1.00 67.50 70 PHE A CA 1
ATOM 555 C C . PHE A 1 70 ? 9.266 -2.893 -40.769 1.00 67.50 70 PHE A C 1
ATOM 557 O O . PHE A 1 70 ? 8.876 -2.911 -41.927 1.00 67.50 70 PHE A O 1
ATOM 564 N N . LEU A 1 71 ? 10.094 -1.941 -40.322 1.00 68.69 71 LEU A N 1
ATOM 565 C CA . LEU A 1 71 ? 10.657 -0.878 -41.176 1.00 68.69 71 LEU A CA 1
ATOM 566 C C . LEU A 1 71 ? 11.830 -1.336 -42.059 1.00 68.69 71 LEU A C 1
ATOM 568 O O . LEU A 1 71 ? 12.301 -0.568 -42.894 1.00 68.69 71 LEU A O 1
ATOM 572 N N . SER A 1 72 ? 12.332 -2.554 -41.843 1.00 68.75 72 SER A N 1
ATOM 573 C CA . SER A 1 72 ? 13.447 -3.132 -42.604 1.00 68.75 72 SER A CA 1
ATOM 574 C C . SER A 1 72 ? 12.987 -3.977 -43.808 1.00 68.75 72 SER A C 1
ATOM 576 O O . SER A 1 72 ? 13.839 -4.564 -44.475 1.00 68.75 72 SER A O 1
ATOM 578 N N . TYR A 1 73 ? 11.675 -4.040 -44.080 1.00 54.91 73 TYR A N 1
ATOM 579 C CA . TYR A 1 73 ? 11.052 -4.709 -45.233 1.00 54.91 73 TYR A CA 1
ATOM 580 C C . TYR A 1 73 ? 10.240 -3.734 -46.086 1.00 54.91 73 TYR A C 1
ATOM 582 O O . TYR A 1 73 ? 9.641 -2.797 -45.512 1.00 54.91 73 TYR A O 1
#

Foldseek 3Di:
DVVLVVCVVVVNFKDWDFDADPVRHGPDIDIDTSVCVCVPDPDHPVVVVVVVVVVVVVVVVVVVVVVVVVVVD